Protein AF-A0A1Q3TSP2-F1 (afdb_monomer_lite)

pLDDT: mean 94.35, std 6.91, range [54.06, 98.44]

Secondary structure (DSSP, 8-state):
--EEEEEEE-EEE--TTS-EEE-GGGGGHHHHHHTT-EEEEEEETTTEEEEEEE--HHHHHHHHT-TTEEEES--STTSBGGGS-HHHHHHHHHHHHHTT--HHHHHHH-TTGGGSBHHHHHHHHTT-EE--EEETTTTEEE--S-EEPPPPHHHHHHH--

Radius of gyration: 15.77 Å; chains: 1; bounding box: 43×29×39 Å

Foldseek 3Di:
DAKFKKKFAWDWDPDPPDTDTDGCVVVLVVQCVVQVKDKDWKQFAQRMIIMMIDGDPVSVVVQCPDPRMDTDPDGDQQAQLLPDDPVSLVVLVVVLVNSPDDPVLCCVQCVPSRRHGNNSSVCSRQVWFADWDADPVVRDIDRPHDIDHIDRPVVRSVVGD

Structure (mmCIF, N/CA/C/O backbone):
data_AF-A0A1Q3TSP2-F1
#
_entry.id   AF-A0A1Q3TSP2-F1
#
loop_
_atom_site.group_PDB
_atom_site.id
_atom_site.type_symbol
_atom_site.label_atom_id
_atom_site.label_alt_id
_atom_site.label_comp_id
_atom_site.label_asym_id
_atom_site.label_entity_id
_atom_site.label_seq_id
_atom_site.pdbx_PDB_ins_code
_atom_site.Cartn_x
_atom_site.Cartn_y
_atom_site.Cartn_z
_atom_site.occupancy
_atom_site.B_iso_or_equiv
_atom_site.auth_seq_id
_atom_site.auth_comp_id
_atom_site.auth_asym_id
_atom_site.auth_atom_id
_atom_site.pdbx_PDB_model_num
ATOM 1 N N . MET A 1 1 ? -8.468 -4.403 19.031 1.00 92.25 1 MET A N 1
ATOM 2 C CA . MET A 1 1 ? -7.217 -3.882 18.445 1.00 92.25 1 MET A CA 1
ATOM 3 C C . MET A 1 1 ? -7.568 -3.282 17.094 1.00 92.25 1 MET A C 1
ATOM 5 O O . MET A 1 1 ? -8.351 -3.918 16.400 1.00 92.25 1 MET A O 1
ATOM 9 N N . PRO A 1 2 ? -7.137 -2.056 16.767 1.00 94.94 2 PRO A N 1
ATOM 10 C CA . PRO A 1 2 ? -7.486 -1.426 15.494 1.00 94.94 2 PRO A CA 1
ATOM 11 C C . PRO A 1 2 ? -6.890 -2.173 14.293 1.00 94.94 2 PRO A C 1
ATOM 13 O O . PRO A 1 2 ? -5.802 -2.739 14.392 1.00 94.94 2 PRO A O 1
ATOM 16 N N . ASN A 1 3 ? -7.610 -2.126 13.169 1.00 94.88 3 ASN A N 1
ATOM 17 C CA . ASN A 1 3 ? -7.159 -2.574 11.853 1.00 94.88 3 ASN A CA 1
ATOM 18 C C . ASN A 1 3 ? -6.991 -1.368 10.938 1.00 94.88 3 ASN A C 1
ATOM 20 O O . ASN A 1 3 ? -7.841 -0.474 10.942 1.00 94.88 3 ASN A O 1
ATOM 24 N N . VAL A 1 4 ? -5.935 -1.369 10.132 1.00 96.00 4 VAL A N 1
ATOM 25 C CA . VAL A 1 4 ? -5.649 -0.287 9.188 1.00 96.00 4 VAL A CA 1
ATOM 26 C C . VAL A 1 4 ? -5.170 -0.833 7.859 1.00 96.00 4 VAL A C 1
ATOM 28 O O . VAL A 1 4 ? -4.516 -1.876 7.802 1.00 96.00 4 VAL A O 1
ATOM 31 N N . TRP A 1 5 ? -5.466 -0.084 6.802 1.00 97.69 5 TRP A N 1
ATOM 32 C CA . TRP A 1 5 ? -4.875 -0.285 5.489 1.00 97.69 5 TRP A CA 1
ATOM 33 C C . TRP A 1 5 ? -3.713 0.682 5.279 1.00 97.69 5 TRP A C 1
ATOM 35 O O . TRP A 1 5 ? -3.799 1.875 5.577 1.00 97.69 5 TRP A O 1
ATOM 45 N N . LEU A 1 6 ? -2.623 0.154 4.740 1.00 97.69 6 LEU A N 1
ATOM 46 C CA . LEU A 1 6 ? -1.396 0.873 4.445 1.00 97.69 6 LEU A CA 1
ATOM 47 C C . LEU A 1 6 ? -1.015 0.636 2.985 1.00 97.69 6 LEU A C 1
ATOM 49 O O . LEU A 1 6 ? -1.249 -0.442 2.432 1.00 97.69 6 LEU A O 1
ATOM 53 N N . ILE A 1 7 ? -0.379 1.634 2.381 1.00 98.06 7 ILE A N 1
ATOM 54 C CA . ILE A 1 7 ? 0.300 1.490 1.096 1.00 98.06 7 ILE A CA 1
ATOM 55 C C . ILE A 1 7 ? 1.785 1.712 1.345 1.00 98.06 7 ILE A C 1
ATOM 57 O O . ILE A 1 7 ? 2.181 2.787 1.784 1.00 98.06 7 ILE A O 1
ATOM 61 N N . ALA A 1 8 ? 2.606 0.706 1.076 1.00 98.00 8 ALA A N 1
ATOM 62 C CA . ALA A 1 8 ? 4.024 0.738 1.396 1.00 98.00 8 ALA A CA 1
ATOM 63 C C . ALA A 1 8 ? 4.869 0.659 0.126 1.00 98.00 8 ALA A C 1
ATOM 65 O O . ALA A 1 8 ? 4.691 -0.254 -0.677 1.00 98.00 8 ALA A O 1
ATOM 66 N N . LYS A 1 9 ? 5.806 1.590 -0.060 1.00 97.06 9 LYS A N 1
ATOM 67 C CA . LYS A 1 9 ? 6.818 1.468 -1.111 1.00 97.06 9 LYS A CA 1
ATOM 68 C C . LYS A 1 9 ? 7.859 0.442 -0.680 1.00 97.06 9 LYS A C 1
ATOM 70 O O . LYS A 1 9 ? 8.285 0.429 0.471 1.00 97.06 9 LYS A O 1
ATOM 75 N N . ASN A 1 10 ? 8.250 -0.428 -1.598 1.00 94.94 10 ASN A N 1
ATOM 76 C CA . ASN A 1 10 ? 9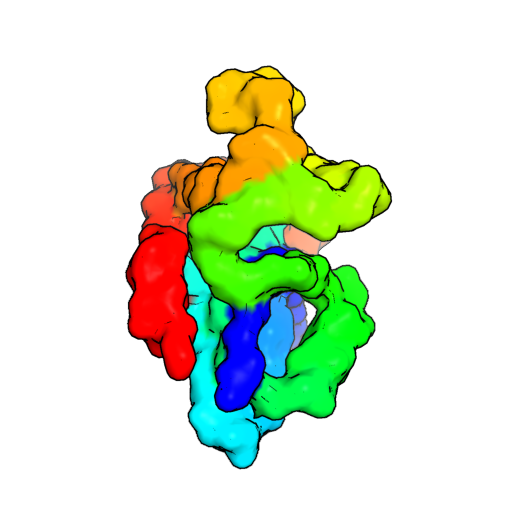.218 -1.477 -1.348 1.00 94.94 10 ASN A CA 1
ATOM 77 C C . ASN A 1 10 ? 10.533 -0.915 -0.786 1.00 94.94 10 ASN A C 1
ATOM 79 O O . ASN A 1 10 ? 11.000 0.162 -1.166 1.00 94.94 10 ASN A O 1
ATOM 83 N N . LYS A 1 11 ? 11.176 -1.698 0.073 1.00 93.75 11 LYS A N 1
ATOM 84 C CA . LYS A 1 11 ? 12.527 -1.433 0.558 1.00 93.75 11 LYS A CA 1
ATOM 85 C C . LYS A 1 11 ? 13.487 -2.441 -0.053 1.00 93.75 11 LYS A C 1
ATOM 87 O O . LYS A 1 11 ? 13.125 -3.588 -0.311 1.00 93.75 11 LYS A O 1
ATOM 92 N N . ARG A 1 12 ? 14.713 -2.004 -0.331 1.00 89.31 12 ARG A N 1
ATOM 93 C CA . ARG A 1 12 ? 15.764 -2.863 -0.880 1.00 89.31 12 ARG A CA 1
ATOM 94 C C . ARG A 1 12 ? 16.525 -3.531 0.259 1.00 89.31 12 ARG A C 1
ATOM 96 O O . ARG A 1 12 ? 16.981 -2.849 1.172 1.00 89.31 12 ARG A O 1
ATOM 103 N N . LEU A 1 13 ? 16.699 -4.848 0.180 1.00 84.75 13 LEU A N 1
ATOM 104 C CA . LEU A 1 13 ? 17.637 -5.570 1.033 1.00 84.75 13 LEU A CA 1
ATOM 105 C C . LEU A 1 13 ? 19.060 -5.347 0.503 1.00 84.75 13 LEU A C 1
ATOM 107 O O . LEU A 1 13 ? 19.327 -5.686 -0.656 1.00 84.75 13 LEU A O 1
ATOM 111 N N . PRO A 1 14 ? 19.986 -4.815 1.323 1.00 70.62 14 PRO A N 1
ATOM 112 C CA . PRO A 1 14 ? 21.383 -4.626 0.945 1.00 70.62 14 PRO A CA 1
ATOM 113 C C . PRO A 1 14 ? 22.122 -5.974 0.999 1.00 70.62 14 PRO A C 1
ATOM 115 O O . PRO A 1 14 ? 22.958 -6.228 1.859 1.00 70.62 14 PRO A O 1
ATOM 118 N N . SER A 1 15 ? 21.768 -6.884 0.095 1.00 68.12 15 SER A N 1
ATOM 119 C CA . SER A 1 15 ? 22.409 -8.186 -0.085 1.00 68.12 15 SER A CA 1
ATOM 120 C C . SER A 1 15 ? 23.152 -8.182 -1.418 1.00 68.12 15 SER A C 1
ATOM 122 O O . SER A 1 15 ? 22.534 -8.100 -2.478 1.00 68.12 15 SER A O 1
ATOM 124 N N . ALA A 1 16 ? 24.482 -8.302 -1.363 1.00 54.06 16 ALA A N 1
ATOM 125 C CA . ALA A 1 16 ? 25.364 -8.212 -2.530 1.00 54.06 16 ALA A CA 1
ATOM 126 C C . ALA A 1 16 ? 25.195 -9.356 -3.549 1.00 54.06 16 ALA A C 1
ATOM 128 O O . ALA A 1 16 ? 25.673 -9.246 -4.670 1.00 54.06 16 ALA A O 1
ATOM 129 N N . ARG A 1 17 ? 24.553 -10.475 -3.178 1.00 59.19 17 ARG A N 1
ATOM 130 C CA . ARG A 1 17 ? 24.429 -11.649 -4.067 1.00 59.19 17 ARG A CA 1
ATOM 131 C C . ARG A 1 17 ? 23.089 -11.753 -4.784 1.00 59.19 17 ARG A C 1
ATOM 133 O O . ARG A 1 17 ? 23.018 -12.420 -5.810 1.00 59.19 17 ARG A O 1
ATOM 140 N N . ARG A 1 18 ? 22.026 -11.181 -4.214 1.00 63.56 18 ARG A N 1
ATOM 141 C CA . ARG A 1 18 ? 20.654 -11.246 -4.739 1.00 63.56 18 ARG A CA 1
ATOM 142 C C . ARG A 1 18 ? 19.908 -9.987 -4.304 1.00 63.56 18 ARG A C 1
ATOM 144 O O . ARG A 1 18 ? 19.320 -10.001 -3.216 1.00 63.56 18 ARG A O 1
ATOM 151 N N . PRO A 1 19 ? 19.962 -8.900 -5.088 1.00 68.44 19 PRO A N 1
ATOM 152 C CA . PRO A 1 19 ? 19.166 -7.717 -4.802 1.00 68.44 19 PRO A CA 1
ATOM 153 C C . PRO A 1 19 ? 17.701 -8.140 -4.738 1.00 68.44 19 PRO A C 1
ATOM 155 O O . PRO A 1 19 ? 17.132 -8.637 -5.704 1.00 68.44 19 PRO A O 1
ATOM 158 N N . THR A 1 20 ? 17.134 -8.022 -3.542 1.00 80.56 20 THR A N 1
ATOM 159 C CA . THR A 1 20 ? 15.764 -8.428 -3.231 1.00 80.56 20 THR A CA 1
ATOM 160 C C . THR A 1 20 ? 15.048 -7.214 -2.670 1.00 80.56 20 THR A C 1
ATOM 162 O O . THR A 1 20 ? 15.655 -6.379 -1.993 1.00 80.56 20 THR A O 1
ATOM 165 N N . VAL A 1 21 ? 13.762 -7.101 -2.965 1.00 90.25 21 VAL A N 1
ATOM 166 C CA . VAL A 1 21 ? 12.895 -6.064 -2.415 1.00 90.25 21 VAL A CA 1
ATOM 167 C C . VAL A 1 21 ? 11.882 -6.700 -1.479 1.00 90.25 21 VAL A C 1
ATOM 169 O O . VAL A 1 21 ? 11.538 -7.868 -1.638 1.00 90.25 21 VAL A O 1
ATOM 172 N N . TYR A 1 22 ? 11.436 -5.953 -0.479 1.00 93.75 22 TYR A N 1
ATOM 173 C CA . TYR A 1 22 ? 10.481 -6.448 0.504 1.00 93.75 22 TYR A CA 1
ATOM 174 C C . TYR A 1 22 ? 9.546 -5.338 0.979 1.00 93.75 22 TYR A C 1
ATOM 176 O O . TYR A 1 22 ? 9.804 -4.148 0.766 1.00 93.75 22 TYR A O 1
ATOM 184 N N . CYS A 1 23 ? 8.445 -5.735 1.615 1.00 96.69 23 CYS A N 1
ATOM 185 C CA . CYS A 1 23 ? 7.510 -4.800 2.220 1.00 96.69 23 CYS A CA 1
ATOM 186 C C . CYS A 1 23 ? 8.098 -4.235 3.530 1.00 96.69 23 CYS A C 1
ATOM 188 O O . CYS A 1 23 ? 8.378 -5.017 4.440 1.00 96.69 23 CYS A O 1
ATOM 190 N N . PRO A 1 24 ? 8.249 -2.904 3.684 1.00 97.38 24 PRO A N 1
ATOM 191 C CA . PRO A 1 24 ? 8.850 -2.313 4.883 1.00 97.38 24 PRO A CA 1
ATOM 192 C C . PRO A 1 24 ? 8.026 -2.535 6.161 1.00 97.38 24 PRO A C 1
ATOM 194 O O . PRO A 1 24 ? 8.571 -2.425 7.251 1.00 97.38 24 PRO A O 1
ATOM 197 N N . VAL A 1 25 ? 6.746 -2.926 6.067 1.00 97.94 25 VAL A N 1
ATOM 198 C CA . VAL A 1 25 ? 5.944 -3.296 7.252 1.00 97.94 25 VAL A CA 1
ATOM 199 C C . VAL A 1 25 ? 6.572 -4.469 8.022 1.00 97.94 25 VAL A C 1
ATOM 201 O O . VAL A 1 25 ? 6.422 -4.546 9.241 1.00 97.94 25 VAL A O 1
ATOM 204 N N . TYR A 1 26 ? 7.341 -5.337 7.354 1.00 96.75 26 TYR A N 1
ATOM 205 C CA . TYR A 1 26 ? 8.055 -6.431 8.017 1.00 96.75 26 TYR A CA 1
ATOM 206 C C . TYR A 1 26 ? 9.140 -5.970 8.994 1.00 96.75 26 TYR A C 1
ATOM 208 O O . TYR A 1 26 ? 9.450 -6.723 9.914 1.00 96.75 26 TYR A O 1
ATOM 216 N N . ASP A 1 27 ? 9.657 -4.742 8.875 1.00 97.31 27 ASP A N 1
ATOM 217 C CA . ASP A 1 27 ? 10.589 -4.181 9.864 1.00 97.31 27 ASP A CA 1
ATOM 218 C C . ASP A 1 27 ? 9.914 -4.007 11.247 1.00 97.31 27 ASP A C 1
ATOM 220 O O . ASP A 1 27 ? 10.591 -3.892 12.266 1.00 97.31 27 ASP A O 1
ATOM 224 N N . TYR A 1 28 ? 8.576 -4.038 11.298 1.00 98.19 28 TYR A N 1
ATOM 225 C CA . TYR A 1 28 ? 7.762 -3.880 12.507 1.00 98.19 28 TYR A CA 1
ATOM 226 C C . TYR A 1 28 ? 7.084 -5.180 12.961 1.00 98.19 28 TYR A C 1
ATOM 228 O O . TYR A 1 28 ? 6.262 -5.154 13.881 1.00 98.19 28 TYR A O 1
ATOM 236 N N . ILE A 1 29 ? 7.402 -6.324 12.341 1.00 97.94 29 ILE A N 1
ATOM 237 C CA . ILE A 1 29 ? 6.6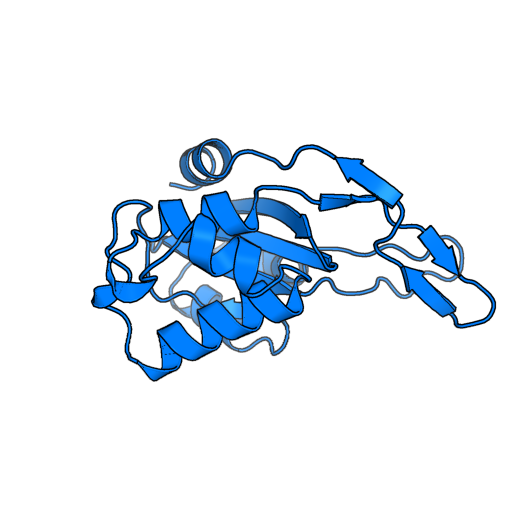82 -7.583 12.587 1.00 97.94 29 ILE A CA 1
ATOM 238 C C . ILE A 1 29 ? 6.766 -8.040 14.048 1.00 97.94 29 ILE A C 1
ATOM 240 O O . ILE A 1 29 ? 5.796 -8.579 14.578 1.00 97.94 29 ILE A O 1
ATOM 244 N N . ASP A 1 30 ? 7.887 -7.781 14.721 1.00 98.31 30 ASP A N 1
ATOM 245 C CA . ASP A 1 30 ? 8.074 -8.156 16.123 1.00 98.31 30 ASP A CA 1
ATOM 246 C C . ASP A 1 30 ? 7.207 -7.307 17.061 1.00 98.31 30 ASP A C 1
ATOM 248 O O . ASP A 1 30 ? 6.639 -7.846 18.009 1.00 98.31 30 ASP A O 1
ATOM 252 N N . LEU A 1 31 ? 7.011 -6.016 16.760 1.00 98.25 31 LEU A N 1
ATOM 253 C CA . LEU A 1 31 ? 6.080 -5.154 17.500 1.00 98.25 31 LEU A CA 1
ATOM 254 C C . LEU A 1 31 ? 4.628 -5.587 17.273 1.00 98.25 31 LEU A C 1
ATOM 256 O O . LEU A 1 31 ? 3.866 -5.730 18.226 1.00 98.25 31 LEU A O 1
ATOM 260 N N . ILE A 1 32 ? 4.261 -5.865 16.017 1.00 98.44 32 ILE A N 1
ATOM 261 C CA . ILE A 1 32 ? 2.922 -6.358 15.662 1.00 98.44 32 ILE A CA 1
ATOM 262 C C . ILE A 1 32 ? 2.632 -7.671 16.404 1.00 98.44 32 ILE A C 1
ATOM 264 O O . ILE A 1 32 ? 1.552 -7.837 16.966 1.00 98.44 32 ILE A O 1
ATOM 268 N N . ARG A 1 33 ? 3.596 -8.598 16.458 1.00 98.00 33 ARG A N 1
ATOM 269 C CA . ARG A 1 33 ? 3.460 -9.869 17.188 1.00 98.00 33 ARG A CA 1
ATOM 270 C C . ARG A 1 33 ? 3.412 -9.681 18.699 1.00 98.00 33 ARG A C 1
ATOM 272 O O . ARG A 1 33 ? 2.616 -10.358 19.344 1.00 98.00 33 ARG A O 1
ATOM 279 N N . ALA A 1 34 ? 4.217 -8.775 19.256 1.00 98.12 34 ALA A N 1
ATOM 280 C CA . ALA A 1 34 ? 4.197 -8.455 20.683 1.00 98.12 34 ALA A CA 1
ATOM 281 C C . ALA A 1 34 ? 2.828 -7.920 21.132 1.00 98.12 34 ALA A C 1
ATOM 283 O O . ALA A 1 34 ? 2.384 -8.224 22.237 1.00 98.12 34 ALA A O 1
ATOM 284 N N . ASP A 1 35 ? 2.122 -7.209 20.250 1.00 97.88 35 ASP A N 1
ATOM 285 C CA . ASP A 1 35 ? 0.747 -6.780 20.500 1.00 97.88 35 ASP A CA 1
ATOM 286 C C . ASP A 1 35 ? -0.275 -7.933 20.446 1.00 97.88 35 ASP A C 1
ATOM 288 O O . ASP A 1 35 ? -1.409 -7.755 20.884 1.00 97.88 35 ASP A O 1
ATOM 292 N N . GLY A 1 36 ? 0.073 -9.109 19.907 1.00 97.88 36 GLY A N 1
ATOM 293 C CA . GLY A 1 36 ? -0.890 -10.150 19.509 1.00 97.88 36 GLY A CA 1
ATOM 294 C C . GLY A 1 36 ? -1.601 -9.830 18.183 1.00 97.88 36 GLY A C 1
ATOM 295 O O . GLY A 1 36 ? -2.709 -10.305 17.907 1.00 97.88 36 GLY A O 1
ATOM 296 N N . GLY A 1 37 ? -0.989 -8.962 17.384 1.00 97.56 37 GLY A N 1
ATOM 297 C CA . GLY A 1 37 ? -1.453 -8.493 16.091 1.00 97.56 37 GLY A CA 1
ATOM 298 C C . GLY A 1 37 ? -1.165 -9.444 14.931 1.00 97.56 37 GLY A C 1
ATOM 299 O O . GLY A 1 37 ? -0.642 -10.545 15.101 1.00 97.56 37 GLY A O 1
ATOM 300 N N . ALA A 1 38 ? -1.527 -9.001 13.730 1.00 97.62 38 ALA A N 1
ATOM 301 C CA . ALA A 1 38 ? -1.274 -9.709 12.479 1.00 97.62 38 ALA A CA 1
ATOM 302 C C . ALA A 1 38 ? -1.123 -8.714 11.323 1.00 97.62 38 ALA A C 1
ATOM 304 O O . ALA A 1 38 ? -1.639 -7.595 11.384 1.00 97.62 38 ALA A O 1
ATOM 305 N N . CYS A 1 39 ? -0.447 -9.130 10.258 1.00 97.62 39 CYS A N 1
ATOM 306 C CA . CYS A 1 39 ? -0.426 -8.405 8.997 1.00 97.62 39 CYS A CA 1
ATOM 307 C C . CYS A 1 39 ? -0.485 -9.369 7.814 1.00 97.62 39 CYS A C 1
ATOM 309 O O . CYS A 1 39 ? -0.094 -10.531 7.932 1.00 97.62 39 CYS A O 1
ATOM 311 N N . ALA A 1 40 ? -0.978 -8.867 6.689 1.00 98.06 40 ALA A N 1
ATOM 312 C CA . ALA A 1 40 ? -0.951 -9.544 5.404 1.00 98.06 40 ALA A CA 1
ATOM 313 C C . ALA A 1 40 ? -0.842 -8.500 4.292 1.00 98.06 40 ALA A C 1
ATOM 315 O O . ALA A 1 40 ? -1.336 -7.374 4.432 1.00 98.06 40 ALA A O 1
ATOM 316 N N . GLU A 1 41 ? -0.219 -8.882 3.184 1.00 97.75 41 GLU A N 1
ATOM 317 C CA . GLU A 1 41 ? 0.101 -7.975 2.094 1.00 97.75 41 GLU A CA 1
ATOM 318 C C . GLU A 1 41 ? -0.116 -8.579 0.706 1.00 97.75 41 GLU A C 1
ATOM 320 O O . GLU A 1 41 ? -0.174 -9.794 0.520 1.00 97.75 41 GLU A O 1
ATOM 325 N N . SER A 1 42 ? -0.180 -7.697 -0.289 1.00 97.62 42 SER A N 1
ATOM 326 C CA . SER A 1 42 ? 0.035 -8.032 -1.693 1.00 97.62 42 SER A CA 1
ATOM 327 C C . SER A 1 42 ? 1.008 -7.047 -2.306 1.00 97.62 42 SER A C 1
ATOM 329 O O . SER A 1 42 ? 0.835 -5.836 -2.167 1.00 97.62 42 SER A O 1
ATOM 331 N N . GLU A 1 43 ? 1.988 -7.563 -3.040 1.00 96.81 43 GLU A N 1
ATOM 332 C CA . GLU A 1 43 ? 2.770 -6.750 -3.967 1.00 96.81 43 GLU A CA 1
ATOM 333 C C . GLU A 1 43 ? 1.868 -6.263 -5.111 1.00 96.81 43 GLU A C 1
ATOM 335 O O . GLU A 1 43 ? 1.026 -7.011 -5.616 1.00 96.81 43 GLU A O 1
ATOM 340 N N . VAL A 1 44 ? 2.040 -5.004 -5.504 1.00 97.31 44 VAL A N 1
ATOM 341 C CA . VAL A 1 44 ? 1.312 -4.333 -6.584 1.00 97.31 44 VAL A CA 1
ATOM 342 C C . VAL A 1 44 ? 2.277 -3.538 -7.469 1.00 97.31 44 VAL A C 1
ATOM 344 O O . VAL A 1 44 ? 3.478 -3.450 -7.203 1.00 97.31 44 VAL A O 1
ATOM 347 N N . LEU A 1 45 ? 1.758 -2.984 -8.564 1.00 96.38 45 LEU A N 1
ATOM 348 C CA . LEU A 1 45 ? 2.525 -2.249 -9.569 1.00 96.38 45 LEU A CA 1
ATOM 349 C C . LEU A 1 45 ? 3.476 -1.187 -8.975 1.00 96.38 45 LEU A C 1
ATOM 351 O O . LEU A 1 45 ? 3.148 -0.500 -8.007 1.00 96.38 45 LEU A O 1
ATOM 355 N N . GLY A 1 46 ? 4.650 -1.034 -9.596 1.00 94.25 46 GLY A N 1
ATOM 356 C CA . GLY A 1 46 ? 5.594 0.047 -9.294 1.00 94.25 46 GLY A CA 1
ATOM 357 C C . GLY A 1 46 ? 6.426 -0.146 -8.026 1.00 94.25 46 GLY A C 1
ATOM 358 O O . GLY A 1 46 ? 6.954 0.832 -7.499 1.00 94.25 46 GLY A O 1
ATOM 359 N N . GLY A 1 47 ? 6.530 -1.378 -7.518 1.00 94.38 47 GLY A N 1
ATOM 360 C CA . GLY A 1 47 ? 7.252 -1.658 -6.277 1.00 94.38 47 GLY A CA 1
ATOM 361 C C . GLY A 1 47 ? 6.501 -1.174 -5.048 1.00 94.38 47 GLY A C 1
ATOM 362 O O . GLY A 1 47 ? 7.099 -0.622 -4.129 1.00 94.38 47 GLY A O 1
ATOM 363 N N . TYR A 1 48 ? 5.184 -1.337 -5.037 1.00 97.56 48 TYR A N 1
ATOM 364 C CA . TYR A 1 48 ? 4.358 -1.019 -3.882 1.00 97.56 48 TYR A CA 1
ATOM 365 C C . TYR A 1 48 ? 3.750 -2.289 -3.294 1.00 97.56 48 TYR A C 1
ATOM 367 O O . TYR A 1 48 ? 3.660 -3.325 -3.945 1.00 97.56 48 TYR A O 1
ATOM 375 N N . PHE A 1 49 ? 3.297 -2.183 -2.054 1.00 98.12 49 PHE A N 1
ATOM 376 C CA . PHE A 1 49 ? 2.537 -3.200 -1.353 1.00 98.12 49 PHE A CA 1
ATOM 377 C C . PHE A 1 49 ? 1.257 -2.582 -0.805 1.00 98.12 49 PHE A C 1
ATOM 379 O O . PHE A 1 49 ? 1.281 -1.478 -0.255 1.00 98.12 49 PHE A O 1
ATOM 386 N N . LEU A 1 50 ? 0.151 -3.310 -0.916 1.00 98.25 50 LEU A N 1
ATOM 387 C CA . LEU A 1 50 ? -1.046 -3.063 -0.120 1.00 98.25 50 LEU A CA 1
ATOM 388 C C . LEU A 1 50 ? -0.965 -3.949 1.109 1.00 98.25 50 LEU A C 1
ATOM 390 O O . LEU A 1 50 ? -0.772 -5.154 0.969 1.00 98.25 50 LEU A O 1
ATOM 394 N N . VAL A 1 51 ? -1.102 -3.367 2.295 1.00 98.31 51 VAL A N 1
ATOM 395 C CA . VAL A 1 51 ? -0.912 -4.094 3.552 1.00 98.31 51 VAL A CA 1
ATOM 396 C C . VAL A 1 51 ? -2.071 -3.802 4.484 1.00 98.31 51 VAL A C 1
ATOM 398 O O . VAL A 1 51 ? -2.419 -2.639 4.689 1.00 98.31 51 VAL A O 1
ATOM 401 N N . LYS A 1 52 ? -2.642 -4.845 5.083 1.00 98.12 52 LYS A N 1
ATOM 402 C CA . LYS A 1 52 ? -3.554 -4.703 6.217 1.00 98.12 52 LYS A CA 1
ATOM 403 C C . LYS A 1 52 ? -2.819 -5.083 7.491 1.00 98.12 52 LYS A C 1
ATOM 405 O O . LYS A 1 52 ? -2.154 -6.117 7.536 1.00 98.12 52 LYS A O 1
ATOM 410 N N . VAL A 1 53 ? -2.926 -4.245 8.518 1.00 98.06 53 VAL A N 1
ATOM 411 C CA . VAL A 1 53 ? -2.258 -4.449 9.809 1.00 98.06 53 VAL A CA 1
ATOM 412 C C . VAL A 1 53 ? -3.262 -4.326 10.943 1.00 98.06 53 VAL A C 1
ATOM 414 O O . VAL A 1 53 ? -4.020 -3.358 11.006 1.00 98.06 53 VAL A O 1
ATOM 417 N N . ARG A 1 54 ? -3.207 -5.282 11.869 1.00 97.94 54 ARG A N 1
ATOM 418 C CA . ARG A 1 54 ? -3.859 -5.237 13.174 1.00 97.94 54 ARG A CA 1
ATOM 419 C C . ARG A 1 54 ? -2.794 -5.146 14.252 1.00 97.94 54 ARG A C 1
ATOM 421 O O . ARG A 1 54 ? -2.046 -6.103 14.423 1.00 97.94 54 ARG A O 1
ATOM 428 N N . ALA A 1 55 ? -2.717 -4.032 14.968 1.00 97.81 55 ALA A N 1
ATOM 429 C CA . ALA A 1 55 ? -1.731 -3.826 16.034 1.00 97.81 55 ALA A CA 1
ATOM 430 C C . ALA A 1 55 ? -2.240 -2.809 17.069 1.00 97.81 55 ALA A C 1
ATOM 432 O O . ALA A 1 55 ? -3.307 -2.213 16.892 1.00 97.81 55 ALA A O 1
ATOM 433 N N . SER A 1 56 ? -1.513 -2.603 18.167 1.00 97.81 56 SER A N 1
ATOM 434 C CA . SER A 1 56 ? -1.835 -1.543 19.128 1.00 97.81 56 SER A CA 1
ATOM 435 C C . SER A 1 56 ? -1.774 -0.159 18.469 1.00 97.81 56 SER A C 1
ATOM 437 O O . SER A 1 56 ? -1.085 0.045 17.469 1.00 97.81 56 SER A O 1
ATOM 439 N N . VAL A 1 57 ? -2.477 0.827 19.040 1.00 96.75 57 VAL A N 1
ATOM 440 C CA . VAL A 1 57 ? -2.457 2.210 18.522 1.00 96.75 57 VAL A CA 1
ATOM 441 C C . VAL A 1 57 ? -1.028 2.761 18.471 1.00 96.75 57 VAL A C 1
ATOM 443 O O . VAL A 1 57 ? -0.669 3.406 17.491 1.00 96.75 57 VAL A O 1
ATOM 446 N N . SER A 1 58 ? -0.203 2.463 19.479 1.00 97.81 58 SER A N 1
ATOM 447 C CA . SER A 1 58 ? 1.207 2.861 19.522 1.00 97.81 58 SER A CA 1
ATOM 448 C C . SER A 1 58 ? 2.018 2.250 18.383 1.00 97.81 58 SER A C 1
ATOM 450 O O . SER A 1 58 ? 2.722 2.977 17.690 1.00 97.81 58 SER A O 1
ATOM 452 N N . THR A 1 59 ? 1.876 0.947 18.128 1.00 98.12 59 THR A N 1
ATOM 453 C CA . THR A 1 59 ? 2.583 0.283 17.023 1.00 98.12 59 THR A CA 1
ATOM 454 C C . THR A 1 59 ? 2.148 0.852 15.675 1.00 98.12 59 THR A C 1
ATOM 456 O O . THR A 1 59 ? 2.986 1.129 14.821 1.00 98.12 59 THR A O 1
ATOM 459 N N . LEU A 1 60 ? 0.850 1.111 15.486 1.00 97.44 60 LEU A N 1
ATOM 460 C CA . LEU A 1 60 ? 0.352 1.732 14.257 1.00 97.44 60 LEU A CA 1
ATOM 461 C C . LEU A 1 60 ? 0.876 3.161 14.064 1.00 97.44 60 LEU A C 1
ATOM 463 O O . LEU A 1 60 ? 1.176 3.540 12.936 1.00 97.44 60 LEU A O 1
ATOM 467 N N . GLN A 1 61 ? 1.032 3.940 15.139 1.00 96.75 61 GLN A N 1
ATOM 468 C CA . GLN A 1 61 ? 1.665 5.262 15.083 1.00 96.75 61 GLN A CA 1
ATOM 469 C C . GLN A 1 61 ? 3.148 5.169 14.707 1.00 96.75 61 GLN A C 1
ATOM 471 O O . GLN A 1 61 ? 3.616 5.976 13.908 1.00 96.75 61 GLN A O 1
ATOM 476 N N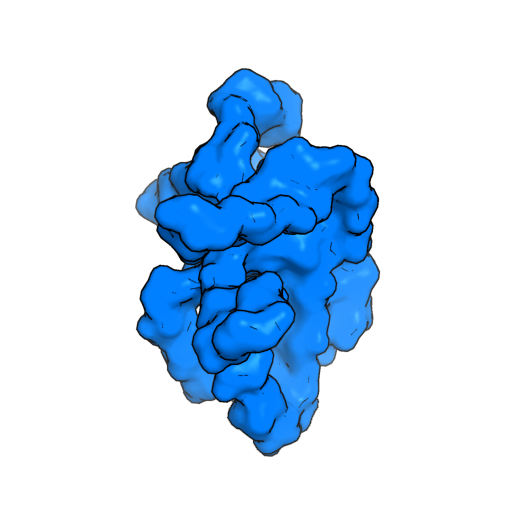 . THR A 1 62 ? 3.873 4.175 15.230 1.00 97.94 62 THR A N 1
ATOM 477 C CA . THR A 1 62 ? 5.267 3.908 14.847 1.00 97.94 62 THR A CA 1
ATOM 478 C C . THR A 1 62 ? 5.386 3.555 13.365 1.00 97.94 62 THR A C 1
ATOM 480 O O . THR A 1 62 ? 6.234 4.118 12.680 1.00 97.94 62 THR A O 1
ATOM 483 N N . ILE A 1 63 ? 4.512 2.684 12.853 1.00 97.81 63 ILE A N 1
ATOM 484 C CA . ILE A 1 63 ? 4.487 2.301 11.433 1.00 97.81 63 ILE A CA 1
ATOM 485 C C . ILE A 1 63 ? 4.126 3.503 10.547 1.00 97.81 63 ILE A C 1
ATOM 487 O O . ILE A 1 63 ? 4.756 3.731 9.521 1.00 97.81 63 ILE A O 1
ATOM 491 N N . ALA A 1 64 ? 3.131 4.302 10.946 1.00 95.75 64 ALA A N 1
ATOM 492 C CA . ALA A 1 64 ? 2.685 5.475 10.190 1.00 95.75 64 ALA A CA 1
ATOM 493 C C . ALA A 1 64 ? 3.731 6.604 10.115 1.00 95.75 64 ALA A C 1
ATOM 495 O O . ALA A 1 64 ? 3.576 7.517 9.306 1.00 95.75 64 ALA A O 1
ATOM 496 N N . ALA A 1 65 ? 4.767 6.563 10.957 1.00 97.06 65 ALA A N 1
ATOM 497 C CA . ALA A 1 65 ? 5.883 7.501 10.914 1.00 97.06 65 ALA A CA 1
ATOM 498 C C . ALA A 1 65 ? 6.968 7.112 9.889 1.00 97.06 65 ALA A C 1
ATOM 500 O O . ALA A 1 65 ? 7.859 7.922 9.628 1.00 97.06 65 ALA A O 1
ATOM 501 N N . ASP A 1 66 ? 6.919 5.904 9.311 1.00 97.75 66 ASP A N 1
ATOM 502 C CA . ASP A 1 66 ? 7.868 5.482 8.278 1.00 97.75 66 ASP A CA 1
ATOM 503 C C . ASP A 1 66 ? 7.618 6.254 6.965 1.00 97.75 66 ASP A C 1
ATOM 505 O O . ASP A 1 66 ? 6.507 6.215 6.429 1.00 97.75 66 ASP A O 1
ATOM 509 N N . PRO A 1 67 ? 8.630 6.931 6.393 1.00 96.38 67 PRO A N 1
ATOM 510 C CA . PRO A 1 67 ? 8.474 7.704 5.159 1.00 96.38 67 PRO A CA 1
ATOM 511 C C . PRO A 1 67 ? 8.140 6.863 3.914 1.00 96.38 67 PRO A C 1
ATOM 513 O O . PRO A 1 67 ? 7.709 7.422 2.905 1.00 96.38 67 PRO A O 1
ATOM 516 N N . LEU A 1 68 ? 8.349 5.543 3.942 1.00 96.75 68 LEU A N 1
ATOM 517 C CA . LEU A 1 68 ? 7.966 4.624 2.866 1.00 96.75 68 LEU A CA 1
ATOM 518 C C . LEU A 1 68 ? 6.518 4.137 2.991 1.00 96.75 68 LEU A C 1
ATOM 520 O O . LEU A 1 68 ? 6.037 3.450 2.085 1.00 96.75 68 LEU A O 1
ATOM 524 N N . ILE A 1 69 ? 5.824 4.466 4.082 1.00 97.88 69 ILE A N 1
ATOM 525 C CA . ILE A 1 69 ? 4.492 3.954 4.392 1.00 97.88 69 ILE A CA 1
ATOM 526 C C . ILE A 1 69 ? 3.474 5.088 4.374 1.00 97.88 69 ILE A C 1
ATOM 528 O O . ILE A 1 69 ? 3.608 6.122 5.020 1.00 97.88 69 ILE A O 1
ATOM 532 N N . ILE A 1 70 ? 2.400 4.864 3.631 1.00 96.94 70 ILE A N 1
ATOM 533 C CA . ILE A 1 70 ? 1.288 5.790 3.496 1.00 96.94 70 ILE A CA 1
ATOM 534 C C . ILE A 1 70 ? 0.112 5.196 4.245 1.00 96.94 70 ILE A C 1
ATOM 536 O O . ILE A 1 70 ? -0.450 4.168 3.861 1.00 96.94 70 ILE A O 1
ATOM 540 N N . TYR A 1 71 ? -0.248 5.865 5.331 1.00 94.81 71 TYR A N 1
ATOM 541 C CA . TYR A 1 71 ? -1.372 5.481 6.162 1.00 94.81 71 TYR A CA 1
ATOM 542 C C . TYR A 1 71 ? -2.691 5.891 5.501 1.00 94.81 71 TYR A C 1
ATOM 544 O O . TYR A 1 71 ? -2.904 7.072 5.208 1.00 94.81 71 TYR A O 1
ATOM 552 N N . VAL A 1 72 ? -3.594 4.932 5.287 1.00 94.56 72 VAL A N 1
ATOM 553 C CA . VAL A 1 72 ? -4.950 5.211 4.805 1.00 94.56 72 VAL A CA 1
ATOM 554 C C . VAL A 1 72 ? -5.873 5.242 6.022 1.00 94.56 72 VAL A C 1
ATOM 556 O O . VAL A 1 72 ? -6.069 4.206 6.652 1.00 94.56 72 VAL A O 1
ATOM 559 N N . PRO A 1 73 ? -6.451 6.400 6.394 1.00 91.00 73 PRO A N 1
ATOM 560 C CA . PRO A 1 73 ? -7.234 6.528 7.622 1.00 91.00 73 PRO A CA 1
ATOM 561 C C . PRO A 1 73 ? -8.673 6.027 7.430 1.00 91.00 73 PRO A C 1
ATOM 563 O O . PRO A 1 73 ? -9.630 6.722 7.754 1.00 91.00 73 PRO A O 1
ATOM 566 N N . LEU A 1 74 ? -8.798 4.819 6.881 1.00 94.06 74 LEU A N 1
ATOM 567 C CA . LEU A 1 74 ? -10.012 4.029 6.704 1.00 94.06 74 LEU A CA 1
ATOM 568 C C . LEU A 1 74 ? -9.683 2.584 7.088 1.00 94.06 74 LEU A C 1
ATOM 570 O O . LEU A 1 74 ? -8.537 2.146 6.973 1.00 94.06 74 LEU A O 1
ATOM 574 N N . SER A 1 75 ? -10.681 1.844 7.552 1.00 92.44 75 SER A N 1
ATOM 575 C CA . SER A 1 75 ? -10.473 0.512 8.131 1.00 92.44 75 SER A CA 1
ATOM 576 C C . SER A 1 75 ? -11.188 -0.587 7.357 1.00 92.44 75 SER A C 1
ATOM 578 O O . SER A 1 75 ? -10.633 -1.673 7.185 1.00 92.44 75 SER A O 1
ATOM 580 N N . LYS A 1 76 ? -12.395 -0.308 6.863 1.00 95.69 76 LYS A N 1
ATOM 581 C CA . LYS A 1 76 ? -13.247 -1.278 6.183 1.00 95.69 76 LYS A CA 1
ATOM 582 C C . LYS A 1 76 ? -13.261 -1.034 4.683 1.00 95.69 76 LYS A C 1
ATOM 584 O O . LYS A 1 76 ? -13.164 0.097 4.215 1.00 95.69 76 LYS A O 1
ATOM 589 N N . LEU A 1 77 ? -13.434 -2.103 3.913 1.00 97.25 77 LEU A N 1
ATOM 590 C CA . LEU A 1 77 ? -13.491 -2.025 2.451 1.00 97.25 77 LEU A CA 1
ATOM 591 C C . LEU A 1 77 ? -14.718 -1.259 1.923 1.00 97.25 77 LEU A C 1
ATOM 593 O O . LEU A 1 77 ? -14.699 -0.789 0.782 1.00 97.25 77 LEU A O 1
ATOM 597 N N . ASP A 1 78 ? -15.775 -1.129 2.721 1.00 97.69 78 ASP A N 1
ATOM 598 C CA . ASP A 1 78 ? -16.976 -0.348 2.420 1.00 97.69 78 ASP A CA 1
ATOM 599 C C . ASP A 1 78 ? -16.902 1.101 2.929 1.00 97.69 78 ASP A C 1
ATOM 601 O O . ASP A 1 78 ? -17.780 1.897 2.590 1.00 97.69 78 ASP A O 1
ATOM 605 N N . ASP A 1 79 ? -15.841 1.479 3.658 1.00 97.12 79 ASP A N 1
ATOM 606 C CA . ASP A 1 79 ? -15.657 2.856 4.111 1.00 97.12 79 ASP A CA 1
ATOM 607 C C . ASP A 1 79 ? -15.590 3.799 2.890 1.00 97.12 79 ASP A C 1
ATOM 609 O O . ASP A 1 79 ? -14.804 3.571 1.955 1.00 97.12 79 ASP A O 1
ATOM 613 N N . PRO A 1 80 ? -16.398 4.873 2.863 1.00 97.31 80 PRO A N 1
ATOM 614 C CA . PRO A 1 80 ? -16.445 5.772 1.725 1.00 97.31 80 PRO A CA 1
ATOM 615 C C . PRO A 1 80 ? -15.217 6.687 1.719 1.00 97.31 80 PRO A C 1
ATOM 617 O O . PRO A 1 80 ? -14.897 7.348 2.711 1.00 97.31 80 PRO A O 1
ATOM 620 N N . VAL A 1 81 ? -14.562 6.814 0.565 1.00 97.06 81 VAL A N 1
ATOM 621 C CA . VAL A 1 81 ? -13.386 7.684 0.373 1.00 97.06 81 VAL A CA 1
ATOM 622 C C . VAL A 1 81 ? -13.753 9.173 0.488 1.00 97.06 81 VAL A C 1
ATOM 624 O O . VAL A 1 81 ? -12.889 10.025 0.722 1.00 97.06 81 VAL A O 1
ATOM 627 N N . SER A 1 82 ? -15.041 9.519 0.395 1.00 97.06 82 SER A N 1
ATOM 628 C CA . SER A 1 82 ? -15.547 10.864 0.697 1.00 97.06 82 SER A CA 1
ATOM 629 C C . SER A 1 82 ? -15.256 11.312 2.132 1.00 97.06 82 SER A C 1
ATOM 631 O O . SER A 1 82 ? -15.109 12.513 2.348 1.00 97.06 82 SER A O 1
ATOM 633 N N . SER A 1 83 ? -15.121 10.381 3.084 1.00 96.44 83 SER A N 1
ATOM 634 C CA . SER A 1 83 ? -14.806 10.690 4.487 1.00 96.44 83 SER A CA 1
ATOM 635 C C . SER A 1 83 ? -13.375 11.205 4.697 1.00 96.44 83 SER A C 1
ATOM 637 O O . SER A 1 83 ? -13.096 11.870 5.693 1.00 96.44 83 SER A O 1
ATOM 639 N N . LEU A 1 84 ? -12.474 10.957 3.740 1.00 96.25 84 LEU A N 1
ATOM 640 C CA . LEU A 1 84 ? -11.126 11.515 3.751 1.00 96.25 84 LEU A CA 1
ATOM 641 C C . LEU A 1 84 ? -11.151 13.036 3.543 1.00 96.25 84 LEU A C 1
ATOM 643 O O . LEU A 1 84 ? -12.049 13.603 2.919 1.00 96.25 84 LEU A O 1
ATOM 647 N N . THR A 1 85 ? -10.104 13.724 3.979 1.00 96.38 85 THR A N 1
ATOM 648 C CA . THR A 1 85 ? -9.881 15.119 3.581 1.00 96.38 85 THR A CA 1
ATOM 649 C C . THR A 1 85 ? -9.528 15.206 2.092 1.00 96.38 85 THR A C 1
ATOM 651 O O . THR A 1 85 ? -9.055 14.244 1.478 1.00 96.38 85 THR A O 1
ATOM 654 N N . ALA A 1 86 ? -9.708 16.384 1.488 1.00 95.56 86 ALA A N 1
ATOM 655 C CA . ALA A 1 86 ? -9.304 16.611 0.098 1.00 95.56 86 ALA A CA 1
ATOM 656 C C . ALA A 1 86 ? -7.809 16.322 -0.122 1.00 95.56 86 ALA A C 1
ATOM 658 O O . ALA A 1 86 ? -7.450 15.693 -1.114 1.00 95.56 86 ALA A O 1
ATOM 659 N N . ASN A 1 87 ? -6.958 16.706 0.837 1.00 95.44 87 ASN A N 1
ATOM 660 C CA . ASN A 1 87 ? -5.525 16.434 0.785 1.00 95.44 87 ASN A CA 1
ATOM 661 C C . ASN A 1 87 ? -5.225 14.926 0.792 1.00 95.44 87 ASN A C 1
ATOM 663 O O . ASN A 1 87 ? -4.476 14.446 -0.051 1.00 95.44 87 ASN A O 1
ATOM 667 N N . GLN A 1 88 ? -5.865 14.157 1.679 1.00 95.75 88 GLN A N 1
ATOM 668 C CA . GLN A 1 88 ? -5.690 12.699 1.741 1.00 95.75 88 GLN A CA 1
ATOM 669 C C . GLN A 1 88 ? -6.122 12.004 0.445 1.00 95.75 88 GLN A C 1
ATOM 671 O O . GLN A 1 88 ? -5.427 11.110 -0.031 1.00 95.75 88 GLN A O 1
ATOM 676 N N . ARG A 1 89 ? -7.222 12.445 -0.181 1.00 96.06 89 ARG A N 1
ATOM 677 C CA . ARG A 1 89 ? -7.627 11.927 -1.500 1.00 96.06 89 ARG A CA 1
ATOM 678 C C . ARG A 1 89 ? -6.620 12.260 -2.597 1.00 96.06 89 ARG A C 1
ATOM 680 O O . ARG A 1 89 ? -6.367 11.421 -3.457 1.00 96.06 89 ARG A O 1
ATOM 687 N N . THR A 1 90 ? -6.054 13.465 -2.580 1.00 95.75 90 THR A N 1
ATOM 688 C CA . THR A 1 90 ? -5.004 13.861 -3.529 1.00 95.75 90 THR A CA 1
ATOM 689 C C . THR A 1 90 ? -3.750 13.011 -3.347 1.00 95.75 90 THR A C 1
ATOM 691 O O . THR A 1 90 ? -3.221 12.515 -4.335 1.00 95.75 90 THR A O 1
ATOM 694 N N . VAL A 1 91 ? -3.316 12.773 -2.105 1.00 95.69 91 VAL A N 1
ATOM 695 C CA . VAL A 1 91 ? -2.198 11.864 -1.807 1.00 95.69 91 VAL A CA 1
ATOM 696 C C . VAL A 1 91 ? -2.495 10.465 -2.342 1.00 95.69 91 VAL A C 1
ATOM 698 O O . VAL A 1 91 ? -1.696 9.934 -3.105 1.00 95.69 91 VAL A O 1
ATOM 701 N N . LEU A 1 92 ? -3.668 9.904 -2.035 1.00 96.19 92 LEU A N 1
ATOM 702 C CA . LEU A 1 92 ? -4.065 8.573 -2.499 1.00 96.19 92 LEU A CA 1
ATOM 703 C C . LEU A 1 92 ? -4.054 8.471 -4.031 1.00 96.19 92 LEU A C 1
ATOM 705 O O . LEU A 1 92 ? -3.504 7.525 -4.584 1.00 96.19 92 LEU A O 1
ATOM 709 N N . ARG A 1 93 ? -4.583 9.482 -4.731 1.00 96.50 93 ARG A N 1
ATOM 710 C CA . ARG A 1 93 ? -4.509 9.572 -6.196 1.00 96.50 93 ARG A CA 1
ATOM 711 C C . ARG A 1 93 ? -3.066 9.602 -6.694 1.00 96.50 93 ARG A C 1
ATOM 713 O O . ARG A 1 93 ? -2.730 8.858 -7.609 1.00 96.50 93 ARG A O 1
ATOM 720 N N . ASN A 1 94 ? -2.229 10.462 -6.121 1.00 97.00 94 ASN A N 1
ATOM 721 C CA . ASN A 1 94 ? -0.844 10.622 -6.560 1.00 97.00 94 ASN A CA 1
ATOM 722 C C . ASN A 1 94 ? -0.047 9.331 -6.376 1.00 97.00 94 ASN A C 1
ATOM 724 O O . ASN A 1 94 ? 0.761 8.996 -7.232 1.00 97.00 94 ASN A O 1
ATOM 728 N N . VAL A 1 95 ? -0.331 8.573 -5.318 1.00 97.06 95 VAL A N 1
ATOM 729 C CA . VAL A 1 95 ? 0.269 7.257 -5.078 1.00 97.06 95 VAL A CA 1
ATOM 730 C C . VAL A 1 95 ? -0.091 6.265 -6.176 1.00 97.06 95 VAL A C 1
ATOM 732 O O . VAL A 1 95 ? 0.804 5.612 -6.699 1.00 97.06 95 VAL A O 1
ATOM 735 N N . LEU A 1 96 ? -1.362 6.196 -6.587 1.00 97.25 96 LEU A N 1
ATOM 736 C CA . LEU A 1 96 ? -1.779 5.339 -7.705 1.00 97.25 96 LEU A CA 1
ATOM 737 C C . LEU A 1 96 ? -1.057 5.719 -9.006 1.00 97.25 96 LEU A C 1
ATOM 739 O O . LEU A 1 96 ? -0.628 4.849 -9.756 1.00 97.25 96 LEU A O 1
ATOM 743 N N . LEU A 1 97 ? -0.864 7.014 -9.260 1.00 97.19 97 LEU A N 1
ATOM 744 C CA . LEU A 1 97 ? -0.089 7.469 -10.418 1.00 97.19 97 LEU A CA 1
ATOM 745 C C . LEU A 1 97 ? 1.400 7.107 -10.282 1.00 97.19 97 LEU A C 1
ATOM 747 O O . LEU A 1 97 ? 2.014 6.657 -11.244 1.00 97.19 97 LEU A O 1
ATOM 751 N N . SER A 1 98 ? 1.982 7.236 -9.084 1.00 96.56 98 SER A N 1
ATOM 752 C CA . SER A 1 98 ? 3.370 6.836 -8.801 1.00 96.56 98 SER A CA 1
ATOM 753 C C . SER A 1 98 ? 3.606 5.325 -8.882 1.00 96.56 98 SER A C 1
ATOM 755 O O . SER A 1 98 ? 4.731 4.918 -9.156 1.00 96.56 98 SER A O 1
ATOM 757 N N . MET A 1 99 ? 2.571 4.498 -8.697 1.00 96.44 99 MET A N 1
ATOM 758 C CA . MET A 1 99 ? 2.631 3.057 -8.975 1.00 96.44 99 MET A CA 1
ATOM 759 C C . MET A 1 99 ? 2.805 2.763 -10.472 1.00 96.44 99 MET A C 1
ATOM 761 O O . MET A 1 99 ? 3.207 1.661 -10.821 1.00 96.44 99 MET A O 1
ATOM 765 N N . GLY A 1 100 ? 2.517 3.719 -11.363 1.00 95.56 100 GLY A N 1
ATOM 766 C CA . GLY A 1 100 ? 2.616 3.551 -12.816 1.00 95.56 100 GLY A CA 1
ATOM 767 C C . GLY A 1 100 ? 1.271 3.395 -13.530 1.00 95.56 100 GLY A C 1
ATOM 768 O O . GLY A 1 100 ? 1.252 3.097 -14.724 1.00 95.56 100 GLY A O 1
ATOM 769 N N . TYR A 1 101 ? 0.143 3.596 -12.840 1.00 96.50 101 TYR A N 1
ATOM 770 C CA . TYR A 1 101 ? -1.156 3.706 -13.505 1.00 96.50 101 TYR A CA 1
ATOM 771 C C . TYR A 1 101 ? -1.269 5.042 -14.240 1.00 96.50 101 TYR A C 1
ATOM 773 O O . TYR A 1 101 ? -0.887 6.095 -13.725 1.00 96.50 101 TYR A O 1
ATOM 781 N N . SER A 1 102 ? -1.845 5.018 -15.437 1.00 96.81 102 SER A N 1
ATOM 782 C CA . SER A 1 102 ? -2.153 6.244 -16.168 1.00 96.81 102 SER A CA 1
ATOM 783 C C . SER A 1 102 ? -3.387 6.948 -15.595 1.00 96.81 102 SER A C 1
ATOM 785 O O . SER A 1 102 ? -4.293 6.329 -15.030 1.00 96.81 102 SER A O 1
ATOM 787 N N . THR A 1 103 ? -3.481 8.260 -15.822 1.00 96.81 103 THR A N 1
ATOM 788 C CA . THR A 1 103 ? -4.692 9.032 -15.504 1.00 96.81 103 THR A CA 1
ATOM 789 C C . THR A 1 103 ? -5.926 8.466 -16.211 1.00 96.81 103 THR A C 1
ATOM 791 O O . THR A 1 103 ? -7.007 8.462 -15.632 1.00 96.81 103 THR A O 1
ATOM 794 N N . ALA A 1 104 ? -5.775 7.962 -17.441 1.00 97.56 104 ALA A N 1
ATOM 795 C CA . ALA A 1 104 ? -6.874 7.378 -18.205 1.00 97.56 104 ALA A CA 1
ATOM 796 C C . ALA A 1 104 ? -7.406 6.090 -17.556 1.00 97.56 104 ALA A C 1
ATOM 798 O O . ALA A 1 104 ? -8.614 5.955 -17.385 1.00 97.56 104 ALA A O 1
ATOM 799 N N . GLU A 1 105 ? -6.521 5.181 -17.134 1.00 97.25 105 GLU A N 1
ATOM 800 C CA . GLU A 1 105 ? -6.917 3.969 -16.402 1.00 97.25 105 GLU A CA 1
ATOM 801 C C . GLU A 1 105 ? -7.603 4.311 -15.082 1.00 97.25 105 GLU A C 1
ATOM 803 O O . GLU A 1 105 ? -8.646 3.742 -14.756 1.00 97.25 105 GLU A O 1
ATOM 808 N N . LEU A 1 106 ? -7.042 5.272 -14.343 1.00 96.94 106 LEU A N 1
ATOM 809 C CA . LEU A 1 106 ? -7.610 5.706 -13.076 1.00 96.94 106 LEU A CA 1
ATOM 810 C C . LEU A 1 106 ? -9.013 6.294 -13.260 1.00 96.94 106 LEU A C 1
ATOM 812 O O . LEU A 1 106 ? -9.913 5.945 -12.507 1.00 96.94 106 LEU A O 1
ATOM 816 N N . LEU A 1 107 ? -9.218 7.163 -14.252 1.00 96.12 107 LEU A N 1
ATOM 817 C CA . LEU A 1 107 ? -10.526 7.764 -14.523 1.00 96.12 107 LEU A CA 1
ATOM 818 C C . LEU A 1 107 ? -11.529 6.758 -15.094 1.00 96.12 107 LEU A C 1
ATOM 820 O O . LEU A 1 107 ? -12.720 6.895 -14.835 1.00 96.12 107 LEU A O 1
ATOM 824 N N . ALA A 1 108 ? -11.076 5.749 -15.840 1.00 97.19 108 ALA A N 1
ATOM 825 C CA . ALA A 1 108 ? -11.949 4.692 -16.341 1.00 97.19 108 ALA A CA 1
ATOM 826 C C . ALA A 1 108 ? -12.481 3.806 -15.203 1.00 97.19 108 ALA A C 1
ATOM 828 O O . ALA A 1 108 ? -13.661 3.465 -15.188 1.00 97.19 108 ALA A O 1
ATOM 829 N N . ALA A 1 109 ? -11.627 3.453 -14.237 1.00 96.50 109 ALA A N 1
ATOM 830 C CA . ALA A 1 109 ? -12.008 2.600 -13.112 1.00 96.50 109 ALA A CA 1
ATOM 831 C C . ALA A 1 109 ? -12.664 3.372 -11.955 1.00 96.50 109 ALA A C 1
ATOM 833 O O . ALA A 1 109 ? -13.573 2.867 -11.301 1.00 96.50 109 ALA A O 1
ATOM 834 N N . LEU A 1 110 ? -12.198 4.596 -11.694 1.00 96.44 110 LEU A N 1
ATOM 835 C CA . LEU A 1 110 ? -12.614 5.457 -10.586 1.00 96.44 110 LEU A CA 1
ATOM 836 C C . LEU A 1 110 ? -12.903 6.886 -11.097 1.00 96.44 110 LEU A C 1
ATOM 838 O O . LEU A 1 110 ? -12.183 7.822 -10.726 1.00 96.44 110 LEU A O 1
ATOM 842 N N . PRO A 1 111 ? -13.966 7.095 -11.909 1.00 93.81 111 PRO A N 1
ATOM 843 C CA . PRO A 1 111 ? -14.274 8.400 -12.510 1.00 93.81 111 PRO A CA 1
ATOM 844 C C . PRO A 1 111 ? -14.352 9.534 -11.486 1.00 93.81 111 PRO A C 1
ATOM 846 O O . PRO A 1 111 ? -13.923 10.659 -11.740 1.00 93.81 111 PRO A O 1
ATOM 849 N N . ASN A 1 112 ? -14.855 9.218 -10.290 1.00 93.25 112 ASN A N 1
ATOM 850 C CA . ASN A 1 112 ? -14.815 10.095 -9.137 1.00 93.25 112 ASN A CA 1
ATOM 851 C C . ASN A 1 112 ? -14.342 9.325 -7.900 1.00 93.25 112 ASN A C 1
ATOM 853 O O . ASN A 1 112 ? -15.137 8.700 -7.201 1.00 93.25 112 ASN A O 1
ATOM 857 N N . ILE A 1 113 ? -13.046 9.423 -7.591 1.00 92.50 113 ILE A N 1
ATOM 858 C CA . ILE A 1 113 ? -12.455 8.765 -6.415 1.00 92.50 113 ILE A CA 1
ATOM 859 C C . ILE A 1 113 ? -13.152 9.142 -5.097 1.00 92.50 113 ILE A C 1
ATOM 861 O O . ILE A 1 113 ? -13.159 8.347 -4.168 1.00 92.50 113 ILE A O 1
ATOM 865 N N . ALA A 1 114 ? -13.768 10.326 -4.996 1.00 93.50 114 ALA A N 1
ATOM 866 C CA . ALA A 1 114 ? -14.483 10.724 -3.784 1.00 93.50 114 ALA A CA 1
ATOM 867 C C . ALA A 1 114 ? -15.802 9.957 -3.590 1.00 93.50 114 ALA A C 1
ATOM 869 O O . ALA A 1 114 ? -16.301 9.907 -2.475 1.00 93.50 114 ALA A O 1
ATOM 870 N N . GLN A 1 115 ? -16.360 9.365 -4.647 1.00 95.38 115 GLN A N 1
ATOM 871 C CA . GLN A 1 115 ? -17.555 8.517 -4.582 1.00 95.38 115 GLN A CA 1
ATOM 872 C C . GLN A 1 115 ? -17.217 7.027 -4.438 1.00 95.38 115 GLN A C 1
ATOM 874 O O . GLN A 1 115 ? -18.126 6.214 -4.299 1.00 95.38 115 GLN A O 1
ATOM 879 N N . ALA A 1 116 ? -15.933 6.667 -4.476 1.00 97.75 116 ALA A N 1
ATOM 880 C CA . ALA A 1 116 ? -15.498 5.288 -4.344 1.00 97.75 116 ALA A CA 1
ATOM 881 C C . ALA A 1 116 ? -15.470 4.830 -2.876 1.00 97.75 116 ALA A C 1
ATOM 883 O O . ALA A 1 116 ? -15.352 5.644 -1.954 1.00 97.75 116 ALA A O 1
ATOM 884 N N . THR A 1 117 ? -15.515 3.518 -2.655 1.00 98.25 117 THR A N 1
ATOM 885 C CA . THR A 1 117 ? -15.160 2.906 -1.366 1.00 98.25 117 THR A CA 1
ATOM 886 C C . THR A 1 117 ? -13.666 2.601 -1.302 1.00 98.25 117 THR A C 1
ATOM 888 O O . THR A 1 117 ? -12.997 2.487 -2.337 1.00 98.25 117 THR A O 1
ATOM 891 N N . LEU A 1 118 ? -13.132 2.413 -0.092 1.00 97.88 118 LEU A N 1
ATOM 892 C CA . LEU A 1 118 ? -11.750 1.968 0.101 1.00 97.88 118 LEU A CA 1
ATOM 893 C C . LEU A 1 118 ? -11.453 0.706 -0.719 1.00 97.88 118 LEU A C 1
ATOM 895 O O . LEU A 1 118 ? -10.458 0.650 -1.437 1.00 97.88 118 LEU A O 1
ATOM 899 N N . GLY A 1 119 ? -12.344 -0.283 -0.677 1.00 97.94 119 GLY A N 1
ATOM 900 C CA . GLY A 1 119 ? -12.185 -1.535 -1.406 1.00 97.94 119 GLY A CA 1
ATOM 901 C C . GLY A 1 119 ? -12.141 -1.356 -2.921 1.00 97.94 119 GLY A C 1
ATOM 902 O O . GLY A 1 119 ? -11.410 -2.082 -3.586 1.00 97.94 119 GLY A O 1
ATOM 903 N N . GLN A 1 120 ? -12.864 -0.391 -3.497 1.00 98.31 120 GLN A N 1
ATOM 904 C CA . GLN A 1 120 ? -12.745 -0.092 -4.930 1.00 98.31 120 GLN A CA 1
ATOM 905 C C . GLN A 1 120 ? -11.368 0.487 -5.270 1.00 98.31 120 GLN A C 1
ATOM 907 O O . GLN A 1 120 ? -10.755 0.067 -6.251 1.00 98.31 120 GLN A O 1
ATOM 912 N N . VAL A 1 121 ? -10.850 1.393 -4.434 1.00 98.00 121 VAL A N 1
ATOM 913 C CA . VAL A 1 121 ? -9.510 1.966 -4.627 1.00 98.00 121 VAL A CA 1
ATOM 914 C C . VAL A 1 121 ? -8.422 0.902 -4.485 1.00 98.00 121 VAL A C 1
ATOM 916 O O . VAL A 1 121 ? -7.545 0.805 -5.342 1.00 98.00 121 VAL A O 1
ATOM 919 N N . LEU A 1 122 ? -8.491 0.076 -3.439 1.00 98.12 122 LEU A N 1
ATOM 920 C CA . LEU A 1 122 ? -7.513 -0.983 -3.200 1.00 98.12 122 LEU A CA 1
ATOM 921 C C . LEU A 1 122 ? -7.558 -2.048 -4.298 1.00 98.12 122 LEU A C 1
ATOM 923 O O . LEU A 1 122 ? -6.507 -2.448 -4.784 1.00 98.12 122 LEU A O 1
ATOM 927 N N . ARG A 1 123 ? -8.745 -2.477 -4.749 1.00 98.12 123 ARG A N 1
ATOM 928 C CA . ARG A 1 123 ? -8.861 -3.444 -5.855 1.00 98.12 123 ARG A CA 1
ATOM 929 C C . ARG A 1 123 ? -8.328 -2.879 -7.172 1.00 98.12 123 ARG A C 1
ATOM 931 O O . ARG A 1 123 ? -7.696 -3.621 -7.914 1.00 98.12 123 ARG A O 1
ATOM 938 N N . PHE A 1 124 ? -8.515 -1.582 -7.436 1.00 97.81 124 PHE A N 1
ATOM 939 C CA . PHE A 1 124 ? -7.875 -0.920 -8.575 1.00 97.81 124 PHE A CA 1
ATOM 940 C C . PHE A 1 124 ? -6.345 -0.943 -8.454 1.00 97.81 124 PHE A C 1
ATOM 942 O O . PHE A 1 124 ? -5.666 -1.364 -9.387 1.00 97.81 124 PHE A O 1
ATOM 949 N N . ALA A 1 125 ? -5.800 -0.561 -7.294 1.00 97.69 125 ALA A N 1
ATOM 950 C CA . ALA A 1 125 ? -4.358 -0.611 -7.044 1.00 97.69 125 ALA A CA 1
ATOM 951 C C . ALA A 1 125 ? -3.794 -2.038 -7.186 1.00 97.69 125 ALA A C 1
ATOM 953 O O . ALA A 1 125 ? -2.688 -2.220 -7.693 1.00 97.69 125 ALA A O 1
ATOM 954 N N . ASN A 1 126 ? -4.584 -3.042 -6.800 1.00 97.56 126 ASN A N 1
ATOM 955 C CA . ASN A 1 126 ? -4.254 -4.464 -6.819 1.00 97.56 126 ASN A CA 1
ATOM 956 C C . ASN A 1 126 ? -4.517 -5.166 -8.160 1.00 97.56 126 ASN A C 1
ATOM 958 O O . ASN A 1 126 ? -4.493 -6.393 -8.219 1.00 97.56 126 ASN A O 1
ATOM 962 N N . ASN A 1 127 ? -4.817 -4.428 -9.230 1.00 95.69 127 ASN A N 1
ATOM 963 C CA . ASN A 1 127 ? -5.207 -5.038 -10.500 1.00 95.69 127 ASN A CA 1
ATOM 964 C C . ASN A 1 127 ? -4.048 -5.799 -11.171 1.00 95.69 127 ASN A C 1
ATOM 966 O O . ASN A 1 127 ? -4.273 -6.751 -11.915 1.00 95.69 127 ASN A O 1
ATOM 970 N N . ARG A 1 128 ? -2.803 -5.371 -10.926 1.00 94.81 128 ARG A N 1
ATOM 971 C CA . ARG A 1 128 ? -1.602 -6.017 -11.463 1.00 94.81 128 ARG A CA 1
ATOM 972 C C . ARG A 1 128 ? -0.353 -5.723 -10.639 1.00 94.81 128 ARG A C 1
ATOM 974 O O . ARG A 1 128 ? -0.233 -4.659 -10.031 1.00 94.81 128 ARG A O 1
ATOM 981 N N . ARG A 1 129 ? 0.617 -6.632 -10.739 1.00 95.06 129 ARG A N 1
ATOM 982 C CA . ARG A 1 129 ? 2.041 -6.387 -10.469 1.00 95.06 129 ARG A CA 1
ATOM 983 C C . ARG A 1 129 ? 2.865 -6.805 -11.686 1.00 95.06 129 ARG A C 1
ATOM 985 O O . ARG A 1 129 ? 2.368 -7.534 -12.544 1.00 95.06 129 ARG A O 1
ATOM 992 N N . GLN A 1 130 ? 4.106 -6.345 -11.764 1.00 94.06 130 GLN A N 1
ATOM 993 C CA . GLN A 1 130 ? 5.066 -6.787 -12.775 1.00 94.06 130 GLN A CA 1
ATOM 994 C C . GLN A 1 130 ? 6.228 -7.474 -12.077 1.00 94.06 130 GLN A C 1
ATOM 996 O O . GLN A 1 130 ? 6.687 -6.987 -11.043 1.00 94.06 130 GLN A O 1
ATOM 1001 N N . ASP A 1 131 ? 6.696 -8.587 -12.639 1.00 90.31 131 ASP A N 1
ATOM 1002 C CA . ASP A 1 131 ? 7.904 -9.225 -12.128 1.00 90.31 131 ASP A CA 1
ATOM 1003 C C . ASP A 1 131 ? 9.107 -8.286 -12.244 1.00 90.31 131 ASP A C 1
ATOM 1005 O O . ASP A 1 131 ? 9.198 -7.432 -13.136 1.00 90.31 131 ASP A O 1
ATOM 1009 N N . THR A 1 132 ? 10.029 -8.447 -11.302 1.00 89.06 132 THR A N 1
ATOM 1010 C CA . THR A 1 132 ? 11.214 -7.610 -11.219 1.00 89.06 132 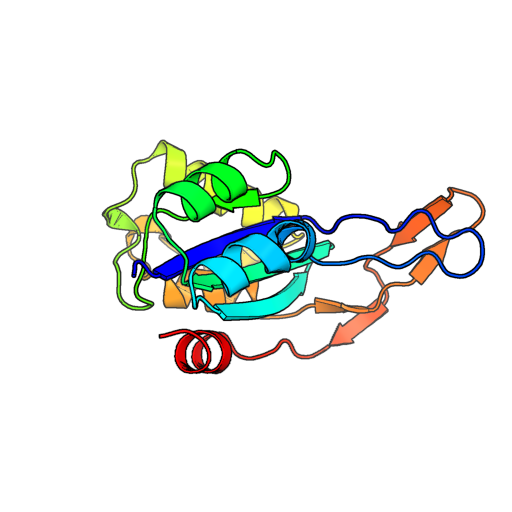THR A CA 1
ATOM 1011 C C . THR A 1 132 ? 12.347 -8.168 -12.065 1.00 89.06 132 THR A C 1
ATOM 1013 O O . THR A 1 132 ? 12.555 -9.378 -12.159 1.00 89.06 132 THR A O 1
ATOM 1016 N N . THR A 1 133 ? 13.114 -7.269 -12.668 1.00 88.75 133 THR A N 1
ATOM 1017 C CA . THR A 1 133 ? 14.422 -7.574 -13.249 1.00 88.75 133 THR A CA 1
ATOM 1018 C C . THR A 1 133 ? 15.478 -6.735 -12.540 1.00 88.75 133 THR A C 1
ATOM 1020 O O . THR A 1 133 ? 15.195 -5.631 -12.072 1.00 88.75 133 THR A O 1
ATOM 1023 N N . TYR A 1 134 ? 16.690 -7.266 -12.406 1.00 88.50 134 TYR A N 1
ATOM 1024 C CA . TYR A 1 134 ? 17.813 -6.524 -11.838 1.00 88.50 134 TYR A CA 1
ATOM 1025 C C . TYR A 1 134 ? 18.741 -6.064 -12.957 1.00 88.50 134 TYR A C 1
ATOM 1027 O O . TYR A 1 134 ? 19.151 -6.875 -13.787 1.00 88.50 134 TYR A O 1
ATOM 1035 N N . ASP A 1 135 ? 19.055 -4.773 -12.960 1.00 88.06 135 ASP A N 1
ATOM 1036 C CA . ASP A 1 135 ? 20.067 -4.171 -13.821 1.00 88.06 135 ASP A CA 1
ATOM 1037 C C . ASP A 1 135 ? 21.325 -3.887 -12.994 1.00 88.06 135 ASP A C 1
ATOM 1039 O O . ASP A 1 135 ? 21.322 -3.038 -12.099 1.00 88.06 135 ASP A O 1
ATOM 1043 N N . GLU A 1 136 ? 22.391 -4.631 -13.287 1.00 87.50 136 GLU A N 1
ATOM 1044 C CA . GLU A 1 136 ? 23.680 -4.534 -12.599 1.00 87.50 136 GLU A CA 1
ATOM 1045 C C . GLU A 1 136 ? 24.439 -3.248 -12.958 1.00 87.50 136 GLU A C 1
ATOM 1047 O O . GLU A 1 136 ? 25.168 -2.720 -12.123 1.00 87.50 136 GLU A O 1
ATOM 1052 N N . ALA A 1 137 ? 24.250 -2.698 -14.164 1.00 89.81 137 ALA A N 1
ATOM 1053 C CA . ALA A 1 137 ? 25.000 -1.526 -14.616 1.00 89.81 137 ALA A CA 1
ATOM 1054 C C . ALA A 1 137 ? 24.591 -0.254 -13.860 1.00 89.81 137 ALA A C 1
ATOM 1056 O O . ALA A 1 137 ? 25.422 0.612 -13.584 1.00 89.81 1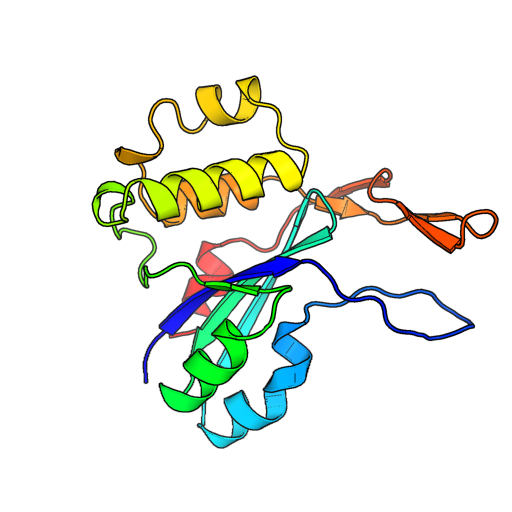37 ALA A O 1
ATOM 1057 N N . THR A 1 138 ? 23.306 -0.146 -13.525 1.00 87.81 138 THR A N 1
ATOM 1058 C CA . THR A 1 138 ? 22.727 0.981 -12.780 1.00 87.81 138 THR A CA 1
ATOM 1059 C C . THR A 1 138 ? 22.428 0.644 -11.324 1.00 87.81 138 THR A C 1
ATOM 1061 O O . THR A 1 138 ? 22.024 1.524 -10.566 1.00 87.81 138 THR A O 1
ATOM 1064 N N . ASP A 1 139 ? 22.626 -0.613 -10.925 1.00 85.19 139 ASP A N 1
ATOM 1065 C CA . ASP A 1 139 ? 22.276 -1.144 -9.612 1.00 85.19 139 ASP A CA 1
ATOM 1066 C C . ASP A 1 139 ? 20.794 -0.921 -9.240 1.00 85.19 139 ASP A C 1
ATOM 1068 O O . ASP A 1 139 ? 20.437 -0.553 -8.114 1.00 85.19 139 ASP A O 1
ATOM 1072 N N . THR A 1 1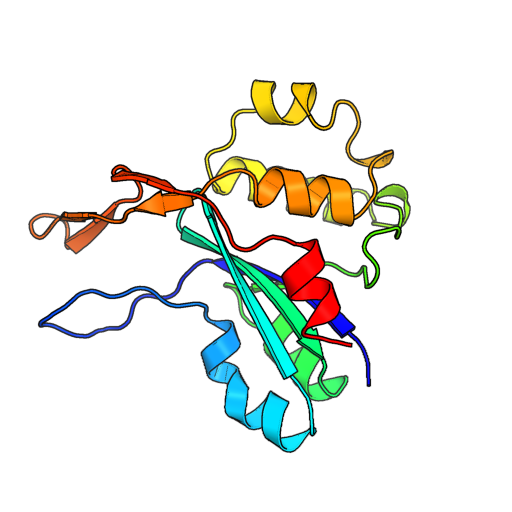40 ? 19.901 -1.141 -10.209 1.00 86.25 140 THR A N 1
ATOM 1073 C CA . THR A 1 140 ? 18.463 -0.861 -10.079 1.00 86.25 140 THR A CA 1
ATOM 1074 C C . THR A 1 140 ? 17.602 -2.106 -10.214 1.00 86.25 140 THR A C 1
ATOM 1076 O O . THR A 1 140 ? 17.866 -2.990 -11.025 1.00 86.25 140 THR A O 1
ATOM 1079 N N . VAL A 1 141 ? 16.508 -2.139 -9.453 1.00 88.38 141 VAL A N 1
ATOM 1080 C CA . VAL A 1 141 ? 15.427 -3.112 -9.639 1.00 88.38 141 VAL A CA 1
ATOM 1081 C C . VAL A 1 141 ? 14.360 -2.477 -10.524 1.00 88.38 141 VAL A C 1
ATOM 1083 O O . VAL A 1 141 ? 13.774 -1.458 -10.159 1.00 88.38 141 VAL A O 1
ATOM 1086 N N . ASN A 1 142 ? 14.116 -3.083 -11.679 1.00 89.38 142 ASN A N 1
ATOM 1087 C CA . ASN A 1 142 ? 13.142 -2.641 -12.664 1.00 89.38 142 ASN A CA 1
ATOM 1088 C C . ASN A 1 142 ? 11.856 -3.463 -12.550 1.00 89.38 142 ASN A C 1
ATOM 1090 O O . ASN A 1 142 ? 11.904 -4.682 -12.415 1.00 89.38 142 ASN A O 1
ATOM 1094 N N . TYR A 1 143 ? 10.706 -2.804 -12.671 1.00 90.00 143 TYR A N 1
ATOM 1095 C CA . TYR A 1 143 ? 9.376 -3.426 -12.632 1.00 90.00 143 TYR A CA 1
ATOM 1096 C C . TYR A 1 143 ? 8.795 -3.526 -14.042 1.00 90.00 143 TYR A C 1
ATOM 1098 O O . TYR A 1 143 ? 7.772 -2.927 -14.347 1.00 90.00 143 TYR A O 1
ATOM 1106 N N . ASN A 1 144 ? 9.503 -4.205 -14.938 1.00 89.38 144 ASN A N 1
ATOM 1107 C CA . ASN A 1 144 ? 9.181 -4.269 -16.367 1.00 89.38 144 ASN A CA 1
ATOM 1108 C C . ASN A 1 144 ? 8.944 -5.699 -16.874 1.00 89.38 144 ASN A C 1
ATOM 1110 O O . ASN A 1 144 ? 8.790 -5.898 -18.079 1.00 89.38 144 ASN A O 1
ATOM 1114 N N . GLY A 1 145 ? 8.925 -6.688 -15.978 1.00 90.62 145 GLY A N 1
ATOM 1115 C CA . GLY A 1 145 ? 8.636 -8.071 -16.322 1.00 90.62 145 GLY A CA 1
ATOM 1116 C C . GLY A 1 145 ? 7.168 -8.310 -16.701 1.00 90.62 145 GLY A C 1
ATOM 1117 O O . GLY A 1 145 ? 6.350 -7.377 -16.727 1.00 90.62 145 GLY A O 1
ATOM 1118 N N . PRO A 1 146 ? 6.818 -9.578 -16.991 1.00 94.06 146 PRO A N 1
ATOM 1119 C CA . PRO A 1 146 ? 5.447 -9.984 -17.262 1.00 94.06 146 PRO A CA 1
ATOM 1120 C C . PRO A 1 146 ? 4.491 -9.573 -16.141 1.00 94.06 146 PRO A C 1
ATOM 1122 O O . PRO A 1 146 ? 4.853 -9.542 -14.962 1.00 94.06 146 PRO A O 1
ATOM 1125 N N . VAL A 1 147 ? 3.251 -9.271 -16.524 1.00 94.88 147 VAL A N 1
ATOM 1126 C CA . VAL A 1 147 ? 2.178 -8.996 -15.569 1.00 94.88 147 VAL A CA 1
ATOM 1127 C C . VAL A 1 147 ? 1.810 -10.279 -14.830 1.00 94.88 147 VAL A C 1
ATOM 1129 O O . VAL A 1 147 ? 1.594 -11.317 -15.453 1.00 94.88 147 VAL A O 1
ATOM 1132 N N . GLN A 1 148 ? 1.695 -10.182 -13.509 1.00 94.38 148 GLN A N 1
ATOM 1133 C CA . GLN A 1 148 ? 1.295 -11.273 -12.627 1.00 94.38 148 GLN A CA 1
ATOM 1134 C C . GLN A 1 148 ? 0.044 -10.896 -11.834 1.00 94.38 148 GLN A C 1
ATOM 1136 O O . GLN A 1 148 ? -0.215 -9.717 -11.564 1.00 94.38 148 GLN A O 1
ATOM 1141 N N . ALA A 1 149 ? -0.707 -11.920 -11.429 1.00 92.88 149 ALA A N 1
ATOM 1142 C CA . ALA A 1 149 ? -1.831 -11.753 -10.522 1.00 92.88 149 ALA A CA 1
ATOM 1143 C C . ALA A 1 149 ? -1.345 -11.347 -9.121 1.00 92.88 149 ALA A C 1
ATOM 1145 O O . ALA A 1 149 ? -0.333 -11.850 -8.621 1.00 92.88 149 ALA A O 1
ATOM 1146 N N . CYS A 1 150 ? -2.095 -10.448 -8.492 1.00 96.94 150 CYS A N 1
ATOM 1147 C CA . CYS A 1 150 ? -1.893 -10.036 -7.108 1.00 96.94 150 CYS A CA 1
ATOM 1148 C C . CYS A 1 150 ? -2.700 -10.920 -6.146 1.00 96.94 150 CYS A C 1
ATOM 1150 O O . CYS A 1 150 ? -3.688 -11.546 -6.541 1.00 96.94 150 CYS A O 1
ATOM 1152 N N . VAL A 1 151 ? -2.326 -10.932 -4.865 1.00 97.31 151 VAL A N 1
ATOM 1153 C CA . VAL A 1 151 ? -3.147 -11.564 -3.823 1.00 97.31 151 VAL A CA 1
ATOM 1154 C C . VAL A 1 151 ? -4.435 -10.744 -3.671 1.00 97.31 151 VAL A C 1
ATOM 1156 O O . VAL A 1 151 ? -4.349 -9.524 -3.538 1.00 97.31 151 VAL A O 1
ATOM 1159 N N . PRO A 1 152 ? -5.639 -11.346 -3.709 1.00 97.69 152 PRO A N 1
ATOM 1160 C CA . PRO A 1 152 ? -6.884 -10.582 -3.660 1.00 97.69 152 PRO A CA 1
ATOM 1161 C C . PRO A 1 152 ? -7.028 -9.747 -2.382 1.00 97.69 152 PRO A C 1
ATOM 1163 O O . PRO A 1 152 ? -6.811 -10.249 -1.280 1.00 97.69 152 PRO A O 1
ATOM 1166 N N . VAL A 1 153 ? -7.483 -8.497 -2.521 1.00 97.94 153 VAL A N 1
ATOM 1167 C CA . VAL A 1 153 ? -7.730 -7.579 -1.390 1.00 97.94 153 VAL A CA 1
ATOM 1168 C C . VAL A 1 153 ? -8.678 -8.194 -0.363 1.00 97.94 153 VAL A C 1
ATOM 1170 O O . VAL A 1 153 ? -8.439 -8.083 0.833 1.00 97.94 153 VAL A O 1
ATOM 1173 N N . ASP A 1 154 ? -9.719 -8.887 -0.821 1.00 97.88 154 ASP A N 1
ATOM 1174 C CA . ASP A 1 154 ? -10.695 -9.540 0.054 1.00 97.88 154 ASP A CA 1
ATOM 1175 C C . ASP A 1 154 ? -10.073 -10.687 0.874 1.00 97.88 154 ASP A C 1
ATOM 1177 O O . ASP A 1 154 ? -10.464 -10.915 2.017 1.00 97.88 154 ASP A O 1
ATOM 1181 N N . LEU A 1 155 ? -9.058 -11.375 0.331 1.00 97.88 155 LEU A N 1
ATOM 1182 C CA . LEU A 1 155 ? -8.316 -12.398 1.070 1.00 97.88 155 LEU A CA 1
ATOM 1183 C C . LEU A 1 155 ? -7.421 -11.762 2.139 1.00 97.88 155 LEU A C 1
ATOM 1185 O O . LEU A 1 155 ? -7.420 -12.222 3.276 1.00 97.88 155 LEU A O 1
ATOM 1189 N N . ILE A 1 156 ? -6.702 -10.687 1.802 1.00 97.88 156 ILE A N 1
ATOM 1190 C CA . ILE A 1 156 ? -5.902 -9.921 2.774 1.00 97.88 156 ILE A CA 1
ATOM 1191 C C . ILE A 1 156 ? -6.802 -9.403 3.903 1.00 97.88 156 ILE A C 1
ATOM 1193 O O . ILE A 1 156 ? -6.448 -9.507 5.077 1.00 97.88 156 ILE A O 1
ATOM 1197 N N . ASP A 1 157 ? -7.983 -8.884 3.552 1.00 97.69 157 ASP A N 1
ATOM 1198 C CA . ASP A 1 157 ? -8.961 -8.399 4.518 1.00 97.69 157 ASP A CA 1
ATOM 1199 C C . ASP A 1 157 ? -9.390 -9.508 5.481 1.00 97.69 157 ASP A C 1
ATOM 1201 O O . ASP A 1 157 ? -9.352 -9.304 6.693 1.00 97.69 157 ASP A O 1
ATOM 1205 N N . ALA A 1 158 ? -9.723 -10.691 4.958 1.00 97.25 158 ALA A N 1
ATOM 1206 C CA . ALA A 1 158 ? -10.140 -11.850 5.742 1.00 97.25 158 ALA A CA 1
ATOM 1207 C C . ALA A 1 158 ? -9.027 -12.424 6.638 1.00 97.25 158 ALA A C 1
ATOM 1209 O O . ALA A 1 158 ? -9.321 -12.924 7.722 1.00 97.25 158 ALA A O 1
ATOM 1210 N N . LEU A 1 159 ? -7.761 -12.347 6.213 1.00 96.81 159 LEU A N 1
ATOM 1211 C CA . LEU A 1 159 ? -6.610 -12.837 6.983 1.00 96.81 159 LEU A CA 1
ATOM 1212 C C . LEU A 1 159 ? -6.281 -11.962 8.204 1.00 96.81 159 LEU A C 1
ATOM 1214 O O . LEU A 1 159 ? -5.636 -12.440 9.138 1.00 96.81 159 LEU A O 1
ATOM 1218 N N . VAL A 1 160 ? -6.710 -10.695 8.211 1.00 95.69 160 VAL A N 1
ATOM 1219 C CA . VAL A 1 160 ? -6.387 -9.723 9.267 1.00 95.69 160 VAL A CA 1
ATOM 1220 C C . VAL A 1 160 ? -7.677 -9.073 9.779 1.00 95.69 160 VAL A C 1
ATOM 1222 O O . VAL A 1 160 ? -8.203 -8.149 9.157 1.00 95.69 160 VAL A O 1
ATOM 1225 N N . GLN A 1 161 ? -8.196 -9.566 10.910 1.00 85.50 161 GLN A N 1
ATOM 1226 C CA . GLN A 1 161 ? -9.463 -9.144 11.539 1.00 85.50 161 GLN A CA 1
ATOM 1227 C C . GLN A 1 161 ? -9.275 -8.728 12.995 1.00 85.50 161 GLN A C 1
ATOM 1229 O O . GLN A 1 161 ? -8.577 -9.449 13.744 1.00 85.50 161 GLN A O 1
#

Sequence (161 aa):
MPNVWLIAKNKRLPSARRPTVYCPVYDYIDLIRADGGACAESEVLGGYFLVKVRASVSTLQTIAADPLIIYVPLSKLDDPVSSLTANQRTVLRNVLLSMGYSTAELLAALPNIAQATLGQVLRFANNRRQDTTYDEATDTVNYNGPVQACVPVDLIDALVQ